Protein AF-A0A3N1D5G5-F1 (afdb_monomer)

Sequence (170 aa):
MSASVPAQGPPVQVPQVQGVPDTAQLLAVERYKYILQQIHTLNENVYKFLAIYQTLATAIVGAGISVFLGHDKWDVGPEVARGALKGLLWLETFVAGFTMLLVVIGVLSWLDYRREECELLDELVRPGFRKQPRIAAAYRWYETYVVLFIGGSTVFLWVYTTNLLLPAIK

pLDDT: mean 88.28, std 12.98, range [45.34, 98.44]

Solvent-accessible surface area (backbone atoms only — not comparable to full-atom values): 9807 Å² total; per-residue (Å²): 141,81,85,81,77,79,78,82,72,79,80,84,78,75,79,81,59,88,87,62,75,52,70,68,56,53,53,50,54,51,52,50,53,49,44,54,49,50,50,51,50,46,59,53,46,48,56,54,48,50,51,52,48,53,52,52,49,52,52,46,52,50,50,43,51,47,45,71,76,34,26,81,83,68,73,45,52,49,68,56,44,50,49,50,46,53,50,46,52,52,50,48,48,51,52,45,53,52,48,43,49,53,45,52,51,42,51,54,52,41,54,49,48,48,42,54,51,33,55,54,41,24,74,75,75,36,78,76,70,52,84,70,85,60,76,91,53,46,90,77,38,68,66,50,54,51,44,48,47,48,54,49,52,52,52,48,52,51,54,48,38,63,72,50,52,52,73,67,59,111

Secondary structure (DSSP, 8-state):
--PPPPPPPPP------TTSPPHHHHHHHHHHHHHHHHHHHHHHHHHHHHHHHHHHHHHHHHHHHHHHHHTTTTT--HHHHHHHHHHHHHHHHHHHHHHHHHHHHHHHHHHHHHHHHHHHHHHHT-TTSSPPP-GGGGGG-HHHHHHHHHHHHHHHHHHHIIIIIHHH--

Structure (mmCIF, N/CA/C/O backbone):
data_AF-A0A3N1D5G5-F1
#
_entry.id   AF-A0A3N1D5G5-F1
#
loop_
_atom_site.group_PDB
_atom_site.id
_atom_site.type_symbol
_atom_site.label_atom_id
_atom_site.label_alt_id
_atom_site.label_comp_id
_atom_site.label_asym_id
_atom_site.label_entity_id
_atom_site.label_seq_id
_atom_site.pdbx_PDB_ins_code
_atom_site.Cartn_x
_atom_site.Ca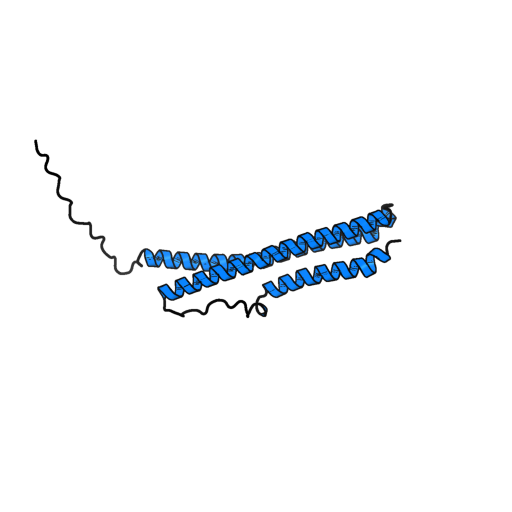rtn_y
_atom_site.Cartn_z
_atom_site.occupancy
_atom_site.B_iso_or_equiv
_atom_site.auth_seq_id
_atom_site.auth_comp_id
_atom_site.auth_asym_id
_atom_site.auth_atom_id
_atom_site.pdbx_PDB_model_num
ATOM 1 N N . MET A 1 1 ? 12.686 45.332 -65.068 1.00 47.28 1 MET A N 1
ATOM 2 C CA . MET A 1 1 ? 13.174 45.090 -63.694 1.00 47.28 1 MET A CA 1
ATOM 3 C C . MET A 1 1 ? 12.908 43.630 -63.357 1.00 47.28 1 MET A C 1
ATOM 5 O O . MET A 1 1 ? 11.804 43.312 -62.946 1.00 47.28 1 MET A O 1
ATOM 9 N N . SER A 1 2 ? 13.880 42.748 -63.596 1.00 45.34 2 SER A N 1
ATOM 10 C CA . SER A 1 2 ? 13.837 41.352 -63.136 1.00 45.34 2 SER A CA 1
ATOM 11 C C . SER A 1 2 ? 15.021 41.152 -62.204 1.00 45.34 2 SER A C 1
ATOM 13 O O . SER A 1 2 ? 16.165 41.218 -62.645 1.00 45.34 2 SER A O 1
ATOM 15 N N . ALA A 1 3 ? 14.742 40.995 -60.913 1.00 47.28 3 ALA A N 1
ATOM 16 C CA . ALA A 1 3 ? 15.747 40.670 -59.913 1.00 47.28 3 ALA A CA 1
ATOM 17 C C . ALA A 1 3 ? 16.043 39.165 -59.986 1.00 47.28 3 ALA A C 1
ATOM 19 O O . ALA A 1 3 ? 15.146 38.340 -59.824 1.00 47.28 3 ALA A O 1
ATOM 20 N N . SER A 1 4 ? 17.295 38.814 -60.270 1.00 55.78 4 SER A N 1
ATOM 21 C CA . SER A 1 4 ? 17.798 37.442 -60.242 1.00 55.78 4 SER A CA 1
ATOM 22 C C . SER A 1 4 ? 17.912 36.951 -58.797 1.00 55.78 4 SER A C 1
ATOM 24 O O . SER A 1 4 ? 18.627 37.551 -57.994 1.00 55.78 4 SER A O 1
ATOM 26 N N . VAL A 1 5 ? 17.220 35.857 -58.479 1.00 62.88 5 VAL A N 1
ATOM 27 C CA . VAL A 1 5 ? 17.326 35.140 -57.200 1.00 62.88 5 VAL A CA 1
ATOM 28 C C . VAL A 1 5 ? 18.730 34.524 -57.088 1.00 62.88 5 VAL A C 1
ATOM 30 O O . VAL A 1 5 ? 19.159 33.859 -58.034 1.00 62.88 5 VAL A O 1
ATOM 33 N N . PRO A 1 6 ? 19.470 34.727 -55.982 1.00 54.16 6 PRO A N 1
ATOM 34 C CA . PRO A 1 6 ? 20.792 34.135 -55.819 1.00 54.16 6 PRO A CA 1
ATOM 35 C C . PRO A 1 6 ? 20.676 32.616 -55.637 1.00 54.16 6 PRO A C 1
ATOM 37 O O . PRO A 1 6 ? 19.817 32.122 -54.905 1.00 54.16 6 PRO A O 1
ATOM 40 N N . ALA A 1 7 ? 21.543 31.883 -56.337 1.00 63.34 7 ALA A N 1
ATOM 41 C CA . ALA A 1 7 ? 21.606 30.429 -56.307 1.00 63.34 7 ALA A CA 1
ATOM 42 C C . ALA A 1 7 ? 21.834 29.912 -54.877 1.00 63.34 7 ALA A C 1
ATOM 44 O O . ALA A 1 7 ? 22.726 30.385 -54.171 1.00 63.34 7 ALA A O 1
ATOM 45 N N . GLN A 1 8 ? 21.031 28.926 -54.466 1.00 61.31 8 GLN A N 1
ATOM 46 C CA . GLN A 1 8 ? 21.256 28.176 -53.234 1.00 61.31 8 GLN A CA 1
ATOM 47 C C . GLN A 1 8 ? 22.637 27.517 -53.315 1.00 61.31 8 GLN A C 1
ATOM 49 O O . GLN A 1 8 ? 22.909 26.738 -54.228 1.00 61.31 8 GLN A O 1
ATOM 54 N N . GLY A 1 9 ? 23.521 27.872 -52.380 1.00 63.66 9 GLY A N 1
ATOM 55 C CA . GLY A 1 9 ? 24.808 27.205 -52.222 1.00 63.66 9 GLY A CA 1
ATOM 56 C C . GLY A 1 9 ? 24.618 25.707 -51.945 1.00 63.66 9 GLY A C 1
ATOM 57 O O . GLY A 1 9 ? 23.551 25.300 -51.477 1.00 63.66 9 GLY A O 1
ATOM 58 N N . PRO A 1 10 ? 25.626 24.873 -52.247 1.00 62.09 10 PRO A N 1
ATOM 59 C CA . PRO A 1 10 ? 25.531 23.432 -52.051 1.00 62.09 10 PRO A CA 1
ATOM 60 C C . PRO A 1 10 ? 25.188 23.099 -50.588 1.00 62.09 10 PRO A C 1
ATOM 62 O O . PRO A 1 10 ? 25.659 23.792 -49.681 1.00 62.09 10 PRO A O 1
ATOM 65 N N . PRO A 1 11 ? 24.379 22.051 -50.336 1.00 59.88 11 PRO A N 1
ATOM 66 C CA . PRO A 1 11 ? 24.042 21.639 -48.981 1.00 59.88 11 PRO A CA 1
ATOM 67 C C . PRO A 1 11 ? 25.327 21.323 -48.217 1.00 59.88 11 PRO A C 1
ATOM 69 O O . PRO A 1 11 ? 26.170 20.557 -48.688 1.00 59.88 11 PRO A O 1
ATOM 72 N N . VAL A 1 12 ? 25.479 21.931 -47.041 1.00 63.50 12 VAL A N 1
ATOM 73 C CA . VAL A 1 12 ? 26.595 21.662 -46.134 1.00 63.50 12 VAL A CA 1
ATOM 74 C C . VAL A 1 12 ? 26.505 20.196 -45.717 1.00 63.50 12 VAL A C 1
ATOM 76 O O . VAL A 1 12 ? 25.666 19.821 -44.900 1.00 63.50 12 VAL A O 1
ATOM 79 N N . GLN A 1 13 ? 27.344 19.349 -46.312 1.00 54.66 13 GLN A N 1
ATOM 80 C CA . GLN A 1 13 ? 27.515 17.971 -45.871 1.00 54.66 13 GLN A CA 1
ATOM 81 C C . GLN A 1 13 ? 28.246 18.008 -44.533 1.00 54.66 13 GLN A C 1
ATOM 83 O O . GLN A 1 13 ? 29.447 18.266 -44.472 1.00 54.66 13 GLN A O 1
ATOM 88 N N . VAL A 1 14 ? 27.498 17.797 -43.451 1.00 62.41 14 VAL A N 1
ATOM 89 C CA . VAL A 1 14 ? 28.078 17.616 -42.122 1.00 62.41 14 VAL A CA 1
ATOM 90 C C . VAL A 1 14 ? 28.941 16.350 -42.179 1.00 62.41 14 VAL A C 1
ATOM 92 O O . VAL A 1 14 ? 28.419 15.292 -42.543 1.00 62.41 14 VAL A O 1
ATOM 95 N N . PRO A 1 15 ? 30.248 16.420 -41.870 1.00 52.66 15 PRO A N 1
ATOM 96 C CA . PRO A 1 15 ? 31.102 15.243 -41.872 1.00 52.66 15 PRO A CA 1
ATOM 97 C C . PRO A 1 15 ? 30.548 14.212 -40.886 1.00 52.66 15 PRO A C 1
ATOM 99 O O . PRO A 1 15 ? 30.403 14.499 -39.699 1.00 52.66 15 PRO A O 1
ATOM 102 N N . GLN A 1 16 ? 30.234 13.012 -41.372 1.00 51.12 16 GLN A N 1
ATOM 103 C CA . GLN A 1 16 ? 29.931 11.859 -40.525 1.00 51.12 16 GLN A CA 1
ATOM 104 C C . GLN A 1 16 ? 31.216 11.491 -39.770 1.00 51.12 16 GLN A C 1
ATOM 106 O O . GLN A 1 16 ? 32.108 10.842 -40.318 1.00 51.12 16 GLN A O 1
ATOM 111 N N . VAL A 1 17 ? 31.351 11.969 -38.531 1.00 55.78 17 VAL A N 1
ATOM 112 C CA . VAL A 1 17 ? 32.481 11.633 -37.660 1.00 55.78 17 VAL A CA 1
ATOM 113 C C . VAL A 1 17 ? 32.350 10.158 -37.280 1.00 55.78 17 VAL A C 1
ATOM 115 O O . VAL A 1 17 ? 31.524 9.792 -36.444 1.00 55.78 17 VAL A O 1
ATOM 118 N N . GLN A 1 18 ? 33.146 9.298 -37.921 1.00 48.19 18 GLN A N 1
ATOM 119 C CA . GLN A 1 18 ? 33.202 7.869 -37.612 1.00 48.19 18 GLN A CA 1
ATOM 120 C C . GLN A 1 18 ? 33.520 7.672 -36.122 1.00 48.19 18 GLN A C 1
ATOM 122 O O . GLN A 1 18 ? 34.587 8.060 -35.652 1.00 48.19 18 GLN A O 1
ATOM 127 N N . GLY A 1 19 ? 32.578 7.077 -35.388 1.00 58.97 19 GLY A N 1
ATOM 128 C CA . GLY A 1 19 ? 32.704 6.775 -33.958 1.00 58.97 19 GLY A CA 1
ATOM 129 C C . GLY A 1 19 ? 31.790 7.584 -33.032 1.00 58.97 19 GLY A C 1
ATOM 130 O O . GLY A 1 19 ? 31.682 7.231 -31.860 1.00 58.97 19 GLY A O 1
ATOM 131 N N . VAL A 1 20 ? 31.098 8.618 -33.526 1.00 60.62 20 VAL A N 1
ATOM 132 C CA . VAL A 1 20 ? 30.033 9.291 -32.764 1.00 60.62 20 VAL A CA 1
ATOM 133 C C . VAL A 1 20 ? 28.718 8.550 -33.031 1.00 60.62 20 VAL A C 1
ATOM 135 O O . VAL A 1 20 ? 28.356 8.406 -34.200 1.00 60.62 20 VAL A O 1
ATOM 138 N N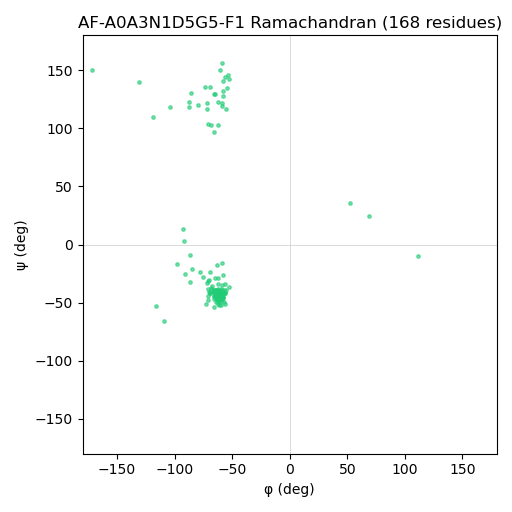 . PRO A 1 21 ? 28.013 8.043 -32.000 1.00 67.19 21 PRO A N 1
ATOM 139 C CA . PRO A 1 21 ? 26.715 7.412 -32.199 1.00 67.19 21 PRO A CA 1
ATOM 140 C C . PRO A 1 21 ? 25.766 8.403 -32.868 1.00 67.19 21 PRO A C 1
ATOM 142 O O . PRO A 1 21 ? 25.768 9.589 -32.530 1.00 67.19 21 PRO A O 1
ATOM 145 N N . ASP A 1 22 ? 24.951 7.915 -33.801 1.00 82.94 22 ASP A N 1
ATOM 146 C CA . ASP A 1 22 ? 23.916 8.735 -34.425 1.00 82.94 22 ASP A CA 1
ATOM 147 C C . ASP A 1 22 ? 23.031 9.368 -33.332 1.00 82.94 22 ASP A C 1
ATOM 149 O O . ASP A 1 22 ? 22.786 8.769 -32.280 1.00 82.94 22 ASP A O 1
ATOM 153 N N . THR A 1 23 ? 22.535 10.584 -33.560 1.00 84.44 23 THR A N 1
ATOM 154 C CA . THR A 1 23 ? 21.707 11.311 -32.581 1.00 84.44 23 THR A CA 1
ATOM 155 C C . THR A 1 23 ? 20.485 10.478 -32.180 1.00 84.44 23 THR A C 1
ATOM 157 O O . THR A 1 23 ? 20.090 10.469 -31.014 1.00 84.44 23 THR A O 1
ATOM 160 N N . ALA A 1 24 ? 19.944 9.697 -33.120 1.00 82.38 24 ALA A N 1
ATOM 161 C CA . ALA A 1 24 ? 18.881 8.729 -32.866 1.00 82.38 24 ALA A CA 1
ATOM 162 C C . ALA A 1 24 ? 19.286 7.637 -31.855 1.00 82.38 24 ALA A C 1
ATOM 164 O O . ALA A 1 24 ? 18.511 7.307 -30.958 1.00 82.38 24 ALA A O 1
ATOM 165 N N . GLN A 1 25 ? 20.512 7.112 -31.944 1.00 83.56 25 GLN A N 1
ATOM 166 C CA . GLN A 1 25 ? 21.025 6.104 -31.010 1.00 83.56 25 GLN A CA 1
ATOM 167 C C . GLN A 1 25 ? 21.236 6.689 -29.609 1.00 83.56 25 GLN A C 1
ATOM 169 O O . GLN A 1 25 ? 20.912 6.035 -28.618 1.00 83.56 25 GLN A O 1
ATOM 174 N N . LEU A 1 26 ? 21.723 7.931 -29.511 1.00 88.50 26 LEU A N 1
ATOM 175 C CA . LEU A 1 26 ? 21.860 8.626 -28.226 1.00 88.50 26 LEU A CA 1
ATOM 176 C C . LEU A 1 26 ? 20.499 8.827 -27.547 1.00 88.50 26 LEU A C 1
ATOM 178 O O . LEU A 1 26 ? 20.348 8.504 -26.369 1.00 88.50 26 LEU A O 1
ATOM 182 N N . LEU A 1 27 ? 19.494 9.290 -28.296 1.00 89.25 27 LEU A N 1
ATOM 183 C CA . LEU A 1 27 ? 18.132 9.456 -27.779 1.00 89.25 27 LEU A CA 1
ATOM 184 C C . LEU A 1 27 ? 17.521 8.127 -27.320 1.00 89.25 27 LEU A C 1
ATOM 186 O O . LEU A 1 27 ? 16.873 8.075 -26.275 1.00 89.25 27 LEU A O 1
ATOM 190 N N . ALA A 1 28 ? 17.758 7.045 -28.061 1.00 89.19 28 ALA A N 1
ATOM 191 C CA . ALA A 1 28 ? 17.272 5.718 -27.708 1.00 89.19 28 ALA A CA 1
ATOM 192 C C . ALA A 1 28 ? 17.889 5.198 -26.396 1.00 89.19 28 ALA A C 1
ATOM 194 O O . ALA A 1 28 ? 17.181 4.660 -25.542 1.00 89.19 28 ALA A O 1
ATOM 195 N N . VAL A 1 29 ? 19.193 5.416 -26.195 1.00 90.94 29 VAL A N 1
ATOM 196 C CA . VAL A 1 29 ? 19.886 5.064 -24.947 1.00 90.94 29 VAL A CA 1
ATOM 197 C C . VAL A 1 29 ? 19.354 5.877 -23.765 1.00 90.94 29 VAL A C 1
ATOM 199 O O . VAL A 1 29 ? 19.111 5.308 -22.701 1.00 90.94 29 VAL A O 1
ATOM 202 N N . GLU A 1 30 ? 19.138 7.183 -23.930 1.00 93.56 30 GLU A N 1
ATOM 203 C CA . GLU A 1 30 ? 18.575 8.027 -22.866 1.00 93.56 30 GLU A CA 1
ATOM 204 C C . GLU A 1 30 ? 17.133 7.636 -22.522 1.00 93.56 30 GLU A C 1
ATOM 206 O O . GLU A 1 30 ? 16.792 7.511 -21.343 1.00 93.56 30 GLU A O 1
ATOM 211 N N . ARG A 1 31 ? 16.301 7.327 -23.525 1.00 92.62 31 ARG A N 1
ATOM 212 C CA . ARG A 1 31 ? 14.949 6.796 -23.297 1.00 92.62 31 ARG A CA 1
ATOM 213 C C . ARG A 1 31 ? 14.990 5.481 -22.518 1.00 92.62 31 ARG A C 1
ATOM 215 O O . ARG A 1 31 ? 14.224 5.304 -21.573 1.00 92.62 31 ARG A O 1
ATOM 222 N N . TYR A 1 32 ? 15.903 4.577 -22.867 1.00 93.75 32 TYR A N 1
ATOM 223 C CA . TYR A 1 32 ? 16.065 3.312 -22.153 1.00 93.75 32 TYR A CA 1
ATOM 224 C C . TYR A 1 32 ? 16.480 3.521 -20.688 1.00 93.75 32 TYR A C 1
ATOM 226 O O . TYR A 1 32 ? 15.882 2.928 -19.786 1.00 93.75 32 TYR A O 1
ATOM 234 N N . LYS A 1 33 ? 17.451 4.408 -20.425 1.00 95.06 33 LYS A N 1
ATOM 235 C CA . LYS A 1 33 ? 17.854 4.778 -19.055 1.00 95.06 33 LYS A CA 1
ATOM 236 C C . LYS A 1 33 ? 16.680 5.340 -18.256 1.00 95.06 33 LYS A C 1
ATOM 238 O O . LYS A 1 33 ? 16.475 4.928 -17.115 1.00 95.06 33 LYS A O 1
ATOM 243 N N . TYR A 1 34 ? 15.896 6.232 -18.863 1.00 96.12 34 TYR A N 1
ATOM 244 C CA . TYR A 1 34 ? 14.710 6.807 -18.236 1.00 96.12 34 TYR A CA 1
ATOM 245 C C . TYR A 1 34 ? 13.694 5.727 -17.841 1.00 96.12 34 TYR A C 1
ATOM 247 O O . TYR A 1 34 ? 13.254 5.700 -16.693 1.00 96.12 34 TYR A O 1
ATOM 255 N N . ILE A 1 35 ? 13.374 4.791 -18.742 1.00 94.88 35 ILE A N 1
ATOM 256 C CA . ILE A 1 35 ? 12.439 3.688 -18.463 1.00 94.88 35 ILE A CA 1
ATOM 257 C C . ILE A 1 35 ? 12.920 2.842 -17.276 1.00 94.88 35 ILE A C 1
ATOM 259 O O . ILE A 1 35 ? 12.148 2.555 -16.358 1.00 94.88 35 ILE A O 1
ATOM 263 N N . LEU A 1 36 ? 14.206 2.473 -17.248 1.00 94.62 36 LEU A N 1
ATOM 264 C CA . LEU A 1 36 ? 14.776 1.711 -16.134 1.00 94.62 36 LEU A CA 1
ATOM 265 C C . LEU A 1 36 ? 14.696 2.477 -14.808 1.00 94.62 36 LEU A C 1
ATOM 267 O O . LEU A 1 36 ? 14.367 1.889 -13.775 1.00 94.62 36 LEU A O 1
ATOM 271 N N . GLN A 1 37 ? 14.950 3.786 -14.835 1.00 96.75 37 GLN A N 1
ATOM 272 C CA . GLN A 1 37 ? 14.839 4.645 -13.660 1.00 96.75 37 GLN A CA 1
ATOM 273 C C . GLN A 1 37 ? 13.391 4.751 -13.160 1.00 96.75 37 GLN A C 1
ATOM 275 O O . GLN A 1 37 ? 13.163 4.690 -11.949 1.00 96.75 37 GLN A O 1
ATOM 280 N N . GLN A 1 38 ? 12.408 4.862 -14.058 1.00 95.94 38 GLN A N 1
ATOM 281 C CA . GLN A 1 38 ? 10.991 4.878 -13.684 1.00 95.94 38 GLN A CA 1
ATOM 282 C C . GLN A 1 38 ? 10.565 3.551 -13.056 1.00 95.94 38 GLN A C 1
ATOM 284 O O . GLN A 1 38 ? 9.951 3.547 -11.992 1.00 95.94 38 GLN A O 1
ATOM 289 N N . ILE A 1 39 ? 10.965 2.419 -13.643 1.00 93.19 39 ILE A N 1
ATOM 290 C CA . ILE A 1 39 ? 10.696 1.088 -13.079 1.00 93.19 39 ILE A CA 1
ATOM 291 C C . ILE A 1 39 ? 11.293 0.954 -11.672 1.00 93.19 39 ILE A C 1
ATOM 293 O O . ILE A 1 39 ? 10.626 0.463 -10.761 1.00 93.19 39 ILE A O 1
ATOM 297 N N . HIS A 1 40 ? 12.535 1.401 -11.474 1.00 94.38 40 HIS A N 1
ATOM 298 C CA . HIS A 1 40 ? 13.174 1.382 -10.160 1.00 94.38 40 HIS A CA 1
ATOM 299 C C . HIS A 1 40 ? 12.428 2.261 -9.145 1.00 94.38 40 HIS A C 1
ATOM 301 O O . HIS A 1 40 ? 12.138 1.816 -8.036 1.00 94.38 40 HIS A O 1
ATOM 307 N N . THR A 1 41 ? 12.044 3.471 -9.555 1.00 95.69 41 THR A N 1
ATOM 308 C CA . THR A 1 41 ? 11.287 4.416 -8.722 1.00 95.69 41 THR A CA 1
ATOM 309 C C . THR A 1 41 ? 9.928 3.844 -8.312 1.00 95.69 41 THR A C 1
ATOM 311 O O . THR A 1 41 ? 9.541 3.948 -7.149 1.00 95.69 41 THR A O 1
ATOM 314 N N . LEU A 1 42 ? 9.212 3.196 -9.237 1.00 93.06 42 LEU A N 1
ATOM 315 C CA . LEU A 1 42 ? 7.943 2.527 -8.942 1.00 93.06 42 LEU A CA 1
ATOM 316 C C . LEU A 1 42 ? 8.117 1.436 -7.883 1.00 93.06 42 LEU A C 1
ATOM 318 O O . LEU A 1 42 ? 7.324 1.379 -6.944 1.00 93.06 42 LEU A O 1
ATOM 322 N N . ASN A 1 43 ? 9.180 0.635 -7.985 1.00 91.75 43 ASN A N 1
ATOM 323 C CA . ASN A 1 43 ? 9.465 -0.401 -6.995 1.00 91.75 43 ASN A CA 1
ATOM 324 C C . ASN A 1 43 ? 9.743 0.186 -5.605 1.00 91.75 43 ASN A C 1
ATOM 326 O O . ASN A 1 43 ? 9.215 -0.299 -4.606 1.00 91.75 43 ASN A O 1
ATOM 330 N N . GLU A 1 44 ? 10.542 1.252 -5.514 1.00 94.62 44 GLU A N 1
ATOM 331 C CA . GLU A 1 44 ? 10.783 1.922 -4.232 1.00 94.62 44 GLU A CA 1
ATOM 332 C C . GLU A 1 44 ? 9.505 2.510 -3.626 1.00 94.62 44 GLU A C 1
ATOM 334 O O . GLU A 1 44 ? 9.310 2.469 -2.408 1.00 94.62 44 GLU A O 1
ATOM 339 N N . ASN A 1 45 ? 8.633 3.070 -4.467 1.00 95.12 45 ASN A N 1
ATOM 340 C CA . ASN A 1 45 ? 7.403 3.706 -4.016 1.00 95.12 45 ASN A CA 1
ATOM 341 C C . ASN A 1 45 ? 6.471 2.719 -3.309 1.00 95.12 45 ASN A C 1
ATOM 343 O O . ASN A 1 45 ? 5.846 3.107 -2.326 1.00 95.12 45 ASN A O 1
ATOM 347 N N . VAL A 1 46 ? 6.438 1.444 -3.712 1.00 93.88 46 VAL A N 1
ATOM 348 C CA . VAL A 1 46 ? 5.657 0.412 -3.007 1.00 93.88 46 VAL A CA 1
ATOM 349 C C . VAL A 1 46 ? 6.086 0.300 -1.540 1.00 93.88 46 VAL A C 1
ATOM 351 O O . VAL A 1 46 ? 5.234 0.296 -0.651 1.00 93.88 46 VAL A O 1
ATOM 354 N N . TYR A 1 47 ? 7.393 0.276 -1.262 1.00 93.81 47 TYR A N 1
ATOM 355 C CA . TYR A 1 47 ? 7.901 0.218 0.113 1.00 93.81 47 TYR A CA 1
ATOM 356 C C . TYR A 1 47 ? 7.617 1.505 0.890 1.00 93.81 47 TYR A C 1
ATOM 358 O O . TYR A 1 47 ? 7.267 1.445 2.069 1.00 93.81 47 TYR A O 1
ATOM 366 N N . LYS A 1 48 ? 7.706 2.669 0.233 1.00 95.81 48 LYS A N 1
ATOM 367 C CA . LYS A 1 48 ? 7.349 3.963 0.840 1.00 95.81 48 LYS A CA 1
ATOM 368 C C . LYS A 1 48 ? 5.866 3.997 1.224 1.00 95.81 48 LYS A C 1
ATOM 370 O O . LYS A 1 48 ? 5.533 4.386 2.341 1.00 95.81 48 LYS A O 1
ATOM 375 N N . PHE A 1 49 ? 4.980 3.537 0.342 1.00 95.19 49 PHE A N 1
ATOM 376 C CA . PHE A 1 49 ? 3.545 3.452 0.617 1.00 95.19 49 PHE A CA 1
ATOM 377 C C . PHE A 1 49 ? 3.233 2.471 1.747 1.00 95.19 49 PHE A C 1
ATOM 379 O O . PHE A 1 49 ? 2.426 2.793 2.617 1.00 95.19 49 PHE A O 1
ATOM 386 N N . LEU 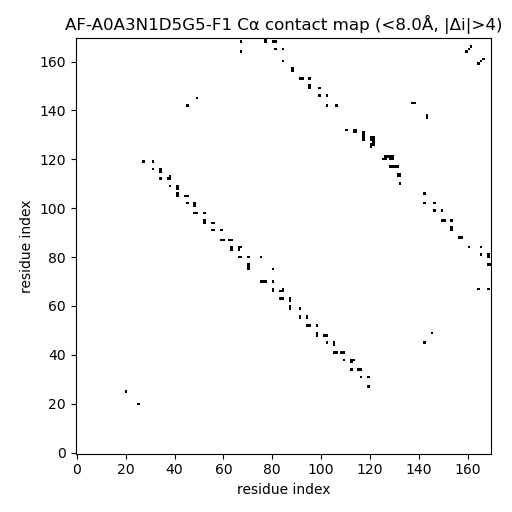A 1 50 ? 3.907 1.317 1.783 1.00 95.50 50 LEU A N 1
ATOM 387 C CA . LEU A 1 50 ? 3.768 0.358 2.876 1.00 95.50 50 LEU A CA 1
ATOM 388 C C . LEU A 1 50 ? 4.208 0.954 4.221 1.00 95.50 50 LEU A C 1
ATOM 390 O O . LEU A 1 50 ? 3.495 0.807 5.208 1.00 95.50 50 LEU A O 1
ATOM 394 N N . ALA A 1 51 ? 5.336 1.666 4.268 1.00 97.19 51 ALA A N 1
ATOM 395 C CA . ALA A 1 51 ? 5.817 2.298 5.496 1.00 97.19 51 ALA A CA 1
ATOM 396 C C . ALA A 1 51 ? 4.853 3.384 6.012 1.00 97.19 51 ALA A C 1
ATOM 398 O O . ALA A 1 51 ? 4.582 3.466 7.214 1.00 97.19 51 ALA A O 1
ATOM 399 N N . ILE A 1 52 ? 4.292 4.193 5.105 1.00 96.69 52 ILE A N 1
ATOM 400 C CA . ILE A 1 52 ? 3.268 5.193 5.444 1.00 96.69 52 ILE A CA 1
ATOM 401 C C . ILE A 1 52 ? 2.016 4.503 5.994 1.00 96.69 52 ILE A C 1
ATOM 403 O O . ILE A 1 52 ? 1.518 4.903 7.046 1.00 96.69 52 ILE A O 1
ATOM 407 N N . TYR A 1 53 ? 1.548 3.441 5.330 1.00 97.75 53 TYR A N 1
ATOM 408 C CA . TYR A 1 53 ? 0.423 2.638 5.807 1.00 97.75 53 TYR A CA 1
ATOM 409 C C . TYR A 1 53 ? 0.677 2.090 7.213 1.00 97.75 53 TYR A C 1
ATOM 411 O O . TYR A 1 53 ? -0.129 2.319 8.105 1.00 97.75 53 TYR A O 1
ATOM 419 N N . GLN A 1 54 ? 1.821 1.444 7.447 1.00 97.75 54 GLN A N 1
ATOM 420 C CA . GLN A 1 54 ? 2.172 0.884 8.754 1.00 97.75 54 GLN A CA 1
ATOM 421 C C . GLN A 1 54 ? 2.210 1.950 9.852 1.00 97.75 54 GLN A C 1
ATOM 423 O O . GLN A 1 54 ? 1.747 1.702 10.965 1.00 97.75 54 GLN A O 1
ATOM 428 N N . THR A 1 55 ? 2.727 3.139 9.541 1.00 98.38 55 THR A N 1
ATOM 429 C CA . THR A 1 55 ? 2.783 4.262 10.486 1.00 98.38 55 THR A CA 1
ATOM 430 C C . THR A 1 55 ? 1.378 4.724 10.872 1.00 98.38 55 THR A C 1
ATOM 432 O O . THR A 1 55 ? 1.070 4.840 12.059 1.00 98.38 55 THR A O 1
ATOM 435 N N . LEU A 1 56 ? 0.508 4.943 9.881 1.00 98.19 56 LEU A N 1
ATOM 436 C CA . LEU A 1 56 ? -0.874 5.371 10.108 1.00 98.19 56 LEU A CA 1
ATOM 437 C C . LEU A 1 56 ? -1.690 4.296 10.827 1.00 98.19 56 LEU A C 1
ATOM 439 O O . LEU A 1 56 ? -2.328 4.598 11.832 1.00 98.19 56 LEU A O 1
ATOM 443 N N . ALA A 1 57 ? -1.605 3.047 10.375 1.00 97.75 57 ALA A N 1
ATOM 444 C CA . ALA A 1 57 ? -2.298 1.921 10.984 1.00 97.75 57 ALA A CA 1
ATOM 445 C C . ALA A 1 57 ? -1.883 1.738 12.448 1.00 97.75 57 ALA A C 1
ATOM 447 O O . ALA A 1 57 ? -2.732 1.600 13.325 1.00 97.75 57 ALA A O 1
ATOM 448 N N . THR A 1 58 ? -0.585 1.832 12.749 1.00 98.06 58 THR A N 1
ATOM 449 C CA . THR A 1 58 ? -0.093 1.758 14.133 1.00 98.06 58 THR A CA 1
ATOM 450 C C . THR A 1 58 ? -0.647 2.896 14.990 1.00 98.06 58 THR A C 1
ATOM 452 O O . THR A 1 58 ? -1.080 2.658 16.117 1.00 98.06 58 THR A O 1
ATOM 455 N N . ALA A 1 59 ? -0.684 4.124 14.464 1.00 98.38 59 ALA A N 1
ATOM 456 C CA . ALA A 1 59 ? -1.251 5.268 15.174 1.00 98.38 59 ALA A CA 1
ATOM 457 C C . ALA A 1 59 ? -2.758 5.097 15.436 1.00 98.38 59 ALA A C 1
ATOM 459 O O . ALA A 1 59 ? -3.220 5.347 16.550 1.00 98.38 59 ALA A O 1
ATOM 460 N N . ILE A 1 60 ? -3.516 4.620 14.444 1.00 98.25 60 ILE A N 1
ATOM 461 C CA . ILE A 1 60 ? -4.961 4.377 14.557 1.00 98.25 60 ILE A CA 1
ATOM 462 C C . ILE A 1 60 ? -5.246 3.258 15.564 1.00 98.25 60 ILE A C 1
ATOM 464 O O . ILE A 1 60 ? -6.106 3.414 16.432 1.00 98.25 60 ILE A O 1
ATOM 468 N N . VAL A 1 61 ? -4.494 2.157 15.509 1.00 97.31 61 VAL A N 1
ATOM 469 C CA . VAL A 1 61 ? -4.599 1.057 16.479 1.00 97.31 61 VAL A CA 1
ATOM 470 C C . VAL A 1 61 ? -4.255 1.543 17.889 1.00 97.31 61 VAL A C 1
ATOM 472 O O . VAL A 1 61 ? -4.991 1.250 18.830 1.00 97.31 61 VAL A O 1
ATOM 475 N N . GLY A 1 62 ? -3.194 2.338 18.048 1.00 97.81 62 GLY A N 1
ATOM 476 C CA . GLY A 1 62 ? -2.819 2.937 19.332 1.00 97.81 62 GLY A CA 1
ATOM 477 C C . GLY A 1 62 ? -3.902 3.858 19.903 1.00 97.81 62 GLY A C 1
ATOM 478 O O . GLY A 1 62 ? -4.213 3.788 21.096 1.00 97.81 62 GLY A O 1
ATOM 479 N N . ALA A 1 63 ? -4.535 4.669 19.053 1.00 97.19 63 ALA A N 1
ATOM 480 C CA . ALA A 1 63 ? -5.689 5.480 19.431 1.00 97.19 63 ALA A CA 1
ATOM 481 C C . ALA A 1 63 ? -6.881 4.606 19.852 1.00 97.19 63 ALA A C 1
ATOM 483 O O . ALA A 1 63 ? -7.503 4.872 20.879 1.00 97.19 63 ALA A O 1
ATOM 484 N N . GLY A 1 64 ? -7.157 3.522 19.122 1.00 96.12 64 GLY A N 1
ATOM 485 C CA . GLY A 1 64 ? -8.227 2.578 19.452 1.00 96.12 64 GLY A CA 1
ATOM 486 C C . GLY A 1 64 ? -8.020 1.899 20.806 1.00 96.12 64 GLY A C 1
ATOM 487 O O . GLY A 1 64 ? -8.928 1.879 21.634 1.00 96.12 64 GLY A O 1
ATOM 488 N N . ILE A 1 65 ? -6.804 1.419 21.079 1.00 96.00 65 ILE A N 1
ATOM 489 C CA . ILE A 1 65 ? -6.438 0.841 22.381 1.00 96.00 65 ILE A CA 1
ATOM 490 C C . ILE A 1 65 ? -6.598 1.880 23.495 1.00 96.00 65 ILE A C 1
ATOM 492 O O . ILE A 1 65 ? -7.102 1.560 24.568 1.00 96.00 65 ILE A O 1
ATOM 496 N N . SER A 1 66 ? -6.213 3.131 23.237 1.00 95.81 66 SER A N 1
ATOM 497 C CA . SER A 1 66 ? -6.324 4.219 24.213 1.00 95.81 66 SER A CA 1
ATOM 498 C C . SER A 1 66 ? -7.782 4.554 24.542 1.00 95.81 66 SER A C 1
ATOM 500 O O . SER A 1 66 ? -8.109 4.719 25.712 1.00 95.81 66 SER A O 1
ATOM 502 N N . VAL A 1 67 ? -8.675 4.580 23.545 1.00 94.81 67 VAL A N 1
ATOM 503 C CA . VAL A 1 67 ? -10.127 4.715 23.766 1.00 94.81 67 VAL A CA 1
ATOM 504 C C . VAL A 1 67 ? -10.660 3.532 24.575 1.00 94.81 67 VAL A C 1
ATOM 506 O O . VAL A 1 67 ? -11.392 3.731 25.539 1.00 94.81 67 VAL A O 1
ATOM 509 N N . PHE A 1 68 ? -10.263 2.308 24.222 1.00 93.56 68 PHE A N 1
ATOM 510 C CA . PHE A 1 68 ? -10.728 1.097 24.896 1.00 93.56 68 PHE A CA 1
ATOM 511 C C . PHE A 1 68 ? -10.277 1.004 26.362 1.00 93.56 68 PHE A C 1
ATOM 513 O O . PHE A 1 68 ? -11.061 0.624 27.218 1.00 93.56 68 PHE A O 1
ATOM 520 N N . LEU A 1 69 ? -9.032 1.359 26.682 1.00 93.62 69 LEU A N 1
ATOM 521 C CA . LEU A 1 69 ? -8.526 1.313 28.062 1.00 93.62 69 LEU A CA 1
ATOM 522 C C . LEU A 1 69 ? -8.861 2.576 28.870 1.00 93.62 69 LEU A C 1
ATOM 524 O O . LEU A 1 69 ? -8.789 2.566 30.100 1.00 93.62 69 LEU A O 1
ATOM 528 N N . GLY A 1 70 ? -9.141 3.683 28.182 1.00 92.12 70 GLY A N 1
ATOM 529 C CA . GLY A 1 70 ? -9.305 5.006 28.772 1.00 92.12 70 GLY A CA 1
ATOM 530 C C . GLY A 1 70 ? -10.750 5.425 29.012 1.00 92.12 70 GLY A C 1
ATOM 531 O O . GLY A 1 70 ? -10.946 6.359 29.786 1.00 92.12 70 GLY A O 1
ATOM 532 N N . HIS A 1 71 ? -11.748 4.769 28.402 1.00 89.81 71 HIS A N 1
ATOM 533 C CA . HIS A 1 71 ? -13.133 5.262 28.435 1.00 89.81 71 HIS A CA 1
ATOM 534 C C . HIS A 1 71 ? -13.668 5.469 29.859 1.00 89.81 71 HIS A C 1
ATOM 536 O O . HIS A 1 71 ? -14.236 6.522 30.134 1.00 89.81 71 HIS A O 1
ATOM 542 N N . ASP A 1 72 ? -13.388 4.543 30.781 1.00 87.06 72 ASP A N 1
ATOM 543 C CA . ASP A 1 72 ? -13.801 4.653 32.188 1.00 87.06 72 ASP A CA 1
ATOM 544 C C . ASP A 1 72 ? -13.120 5.820 32.910 1.00 87.06 72 ASP A C 1
ATOM 546 O O . ASP A 1 72 ? -13.727 6.516 33.718 1.00 87.06 72 ASP A O 1
ATOM 550 N N . LYS A 1 73 ? -11.836 6.056 32.619 1.00 90.94 73 LYS A N 1
ATOM 551 C CA . LYS A 1 73 ? -11.055 7.130 33.254 1.00 90.94 73 LYS A CA 1
ATOM 552 C C . LYS A 1 73 ? -11.403 8.508 32.708 1.00 90.94 73 LYS A C 1
ATOM 554 O O . LYS A 1 73 ? -11.206 9.500 33.403 1.00 90.94 73 LYS A O 1
ATOM 559 N N . TRP A 1 74 ? -11.843 8.575 31.457 1.00 90.75 74 TRP A N 1
ATOM 560 C CA . TRP A 1 74 ? -12.205 9.817 30.779 1.00 90.75 74 TRP A CA 1
ATOM 561 C C . TRP A 1 74 ? -13.688 10.166 30.929 1.00 90.75 74 TRP A C 1
ATOM 563 O O . TRP A 1 74 ? -14.115 11.159 30.347 1.00 90.75 74 TRP A O 1
ATOM 573 N N . ASP A 1 75 ? -14.450 9.369 31.690 1.00 89.69 75 ASP A N 1
ATOM 574 C CA . ASP A 1 75 ? -15.904 9.505 31.853 1.00 89.69 75 ASP A CA 1
ATOM 575 C C . ASP A 1 75 ? -16.631 9.556 30.493 1.00 89.69 75 ASP A C 1
ATOM 577 O O . ASP A 1 75 ? -17.596 10.287 30.267 1.00 89.69 75 ASP A O 1
ATOM 581 N N . VAL A 1 76 ? -16.105 8.794 29.526 1.00 89.94 76 VAL A N 1
ATOM 582 C CA . VAL A 1 76 ? -16.654 8.712 28.174 1.00 89.94 76 VAL A CA 1
ATOM 583 C C . VAL A 1 76 ? -17.707 7.621 28.164 1.00 89.94 76 VAL A C 1
ATOM 585 O O . VAL A 1 76 ? -17.404 6.446 28.366 1.00 89.94 76 VAL A O 1
ATOM 588 N N . GLY A 1 77 ? -18.946 8.011 27.863 1.00 91.50 77 GLY A N 1
ATOM 589 C CA . GLY A 1 77 ? -20.063 7.079 27.776 1.00 91.50 77 GLY A CA 1
ATOM 590 C C . GLY A 1 77 ? -19.774 5.892 26.833 1.00 91.50 77 GLY A C 1
ATOM 591 O O . GLY A 1 77 ? -19.196 6.099 25.757 1.00 91.50 77 GLY A O 1
ATOM 592 N N . PRO A 1 78 ? -20.232 4.669 27.163 1.00 91.62 78 PRO A N 1
ATOM 593 C CA . PRO A 1 78 ? -19.980 3.455 26.374 1.00 91.62 78 PRO A CA 1
ATOM 594 C C . PRO A 1 78 ? -20.365 3.585 24.895 1.00 91.62 78 PRO A C 1
ATOM 596 O O . PRO A 1 78 ? -19.660 3.103 24.007 1.00 91.62 78 PRO A O 1
ATOM 599 N N . GLU A 1 79 ? -21.456 4.297 24.605 1.00 92.94 79 GLU A N 1
ATOM 600 C CA . GLU A 1 79 ? -21.905 4.562 23.234 1.00 92.94 79 GLU A CA 1
ATOM 601 C C . GLU A 1 79 ? -20.928 5.444 22.448 1.00 92.94 79 GLU A C 1
ATOM 603 O O . GLU A 1 79 ? -20.651 5.184 21.274 1.00 92.94 79 GLU A O 1
ATOM 608 N N . VAL A 1 80 ? -20.339 6.448 23.103 1.00 94.19 80 VAL A N 1
ATOM 609 C CA . VAL A 1 80 ? -19.344 7.333 22.487 1.00 94.19 80 VAL A CA 1
ATOM 610 C C . VAL A 1 80 ? -18.048 6.565 22.228 1.00 94.19 80 VAL A C 1
ATOM 612 O O . VAL A 1 80 ? -17.491 6.671 21.136 1.00 94.19 80 VAL A O 1
ATOM 615 N N . ALA A 1 81 ? -17.604 5.727 23.170 1.00 94.81 81 ALA A N 1
ATOM 616 C CA . ALA A 1 81 ? -16.415 4.889 23.003 1.00 94.81 81 ALA A CA 1
ATOM 617 C C . ALA A 1 81 ? -16.573 3.879 21.849 1.00 94.81 81 ALA A C 1
ATOM 619 O O . ALA A 1 81 ? -15.694 3.757 20.991 1.00 94.81 81 ALA A O 1
ATOM 620 N N . ARG A 1 82 ? -17.728 3.205 21.760 1.00 94.94 82 ARG A N 1
ATOM 621 C CA . ARG A 1 82 ? -18.059 2.307 20.639 1.00 94.94 82 ARG A CA 1
ATOM 622 C C . ARG A 1 82 ? -18.123 3.057 19.308 1.00 94.94 82 ARG A C 1
ATOM 624 O O . ARG A 1 82 ? -17.637 2.547 18.297 1.00 94.94 82 ARG A O 1
ATOM 631 N N . GLY A 1 83 ? -18.711 4.254 19.297 1.00 96.00 83 GLY A N 1
ATOM 632 C CA . GLY A 1 83 ? -18.750 5.133 18.128 1.00 96.00 83 GLY A CA 1
ATOM 633 C C . GLY A 1 83 ? -17.351 5.533 17.658 1.00 96.00 83 GLY A C 1
ATOM 634 O O . GLY A 1 83 ? -17.043 5.404 16.474 1.00 96.00 83 GLY A O 1
ATOM 635 N N . ALA A 1 84 ? -16.478 5.924 18.588 1.00 95.69 84 ALA A N 1
ATOM 636 C CA . ALA A 1 84 ? -15.091 6.277 18.308 1.00 95.69 84 ALA A CA 1
ATOM 637 C C . ALA A 1 84 ? -14.303 5.094 17.722 1.00 95.69 84 ALA A C 1
ATOM 639 O O . ALA A 1 84 ? -13.652 5.254 16.691 1.00 95.69 84 ALA A O 1
ATOM 640 N N . LEU A 1 85 ? -14.419 3.891 18.299 1.00 96.69 85 LEU A N 1
ATOM 641 C CA . LEU A 1 85 ? -13.775 2.689 17.752 1.00 96.69 85 LEU A CA 1
ATOM 642 C C . LEU A 1 85 ? -14.253 2.362 16.333 1.00 96.69 85 LEU A C 1
ATOM 644 O O . LEU A 1 85 ? -13.436 2.066 15.463 1.00 96.69 85 LEU A O 1
ATOM 648 N N . LYS A 1 86 ? -15.561 2.455 16.066 1.00 97.00 86 LYS A N 1
ATOM 649 C CA . LYS A 1 86 ? -16.099 2.273 14.707 1.00 97.00 86 LYS A CA 1
ATOM 650 C C . LYS A 1 86 ? -15.571 3.335 13.743 1.00 97.00 86 LYS A C 1
ATOM 652 O O . LYS A 1 86 ? -15.236 3.004 12.610 1.00 97.00 86 LYS A O 1
ATOM 657 N N . GLY A 1 87 ? -15.475 4.590 14.183 1.00 97.94 87 GLY A N 1
ATOM 658 C CA . GLY A 1 87 ? -14.890 5.676 13.395 1.00 97.94 87 GLY A CA 1
ATOM 659 C C . GLY A 1 87 ? -13.427 5.411 13.035 1.00 97.94 87 GLY A C 1
ATOM 660 O O . GLY A 1 87 ? -13.047 5.558 11.876 1.00 97.94 87 GLY A O 1
ATOM 661 N N . LEU A 1 88 ? -12.628 4.941 13.997 1.00 97.88 88 LEU A N 1
ATOM 662 C CA . LEU A 1 88 ? -11.230 4.560 13.776 1.00 97.88 88 LEU A CA 1
ATOM 663 C C . LEU A 1 88 ? -11.096 3.375 12.806 1.00 97.88 88 LEU A C 1
ATOM 665 O O . LEU A 1 88 ? -10.228 3.409 11.940 1.00 97.88 88 LEU A O 1
ATOM 669 N N . LEU A 1 89 ? -11.980 2.373 12.879 1.00 97.75 89 LEU A N 1
ATOM 670 C CA . LEU A 1 89 ? -12.007 1.270 11.907 1.00 97.75 89 LEU A CA 1
ATOM 671 C C . LEU A 1 89 ? -12.326 1.744 10.486 1.00 97.75 89 LEU A C 1
ATOM 673 O O . LEU A 1 89 ? -11.704 1.292 9.523 1.00 97.75 89 LEU A O 1
ATOM 677 N N . TRP A 1 90 ? -13.285 2.659 10.334 1.00 98.44 90 TRP A N 1
ATOM 678 C CA . TRP A 1 90 ? -13.597 3.246 9.031 1.00 98.44 90 TRP A CA 1
ATOM 679 C C . TRP A 1 90 ? -12.436 4.071 8.482 1.00 98.44 90 TRP A C 1
ATOM 681 O O . TRP A 1 90 ? -12.119 3.956 7.297 1.00 98.44 90 TRP A O 1
ATOM 691 N N . LEU A 1 91 ? -11.771 4.849 9.337 1.00 98.44 91 LEU A N 1
ATOM 692 C CA . LEU A 1 91 ? -10.582 5.605 8.959 1.00 98.44 91 LEU A CA 1
ATOM 693 C C . LEU A 1 91 ? -9.451 4.676 8.498 1.00 98.44 91 LEU A C 1
ATOM 695 O O . LEU A 1 91 ? -8.904 4.887 7.419 1.00 98.44 91 LEU A O 1
ATOM 699 N N . GLU A 1 92 ? -9.155 3.617 9.257 1.00 98.00 92 GLU A N 1
ATOM 700 C CA . GLU A 1 92 ? -8.176 2.592 8.867 1.00 98.00 92 GLU A CA 1
ATOM 701 C C . GLU A 1 92 ? -8.540 1.950 7.525 1.00 98.00 92 GLU A C 1
ATOM 703 O O . GLU A 1 92 ? -7.685 1.774 6.662 1.00 98.00 92 GLU A O 1
A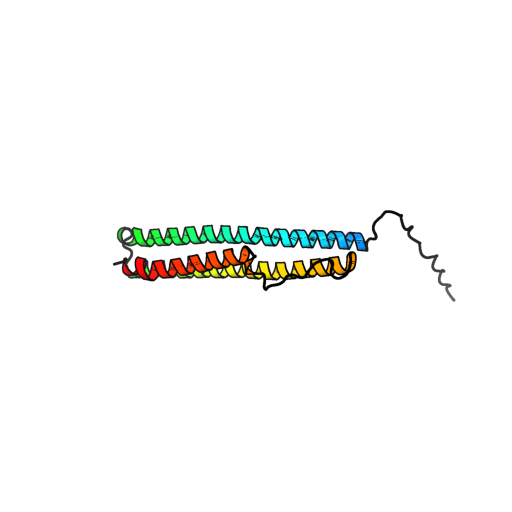TOM 708 N N . THR A 1 93 ? -9.823 1.658 7.304 1.00 98.19 93 THR A N 1
ATOM 709 C CA . THR A 1 93 ? -10.307 1.079 6.041 1.00 98.19 93 THR A CA 1
ATOM 710 C C . THR A 1 93 ? -10.076 2.020 4.863 1.00 98.19 93 THR A C 1
ATOM 712 O O . THR A 1 93 ? -9.676 1.579 3.785 1.00 98.19 93 THR A O 1
ATOM 715 N N . PHE A 1 94 ? -10.305 3.320 5.056 1.00 98.44 94 PHE A N 1
ATOM 716 C CA . PHE A 1 94 ? -10.055 4.323 4.026 1.00 98.44 94 PHE A CA 1
ATOM 717 C C . PHE A 1 94 ? -8.561 4.430 3.696 1.00 98.44 94 PHE A C 1
ATOM 719 O O . PHE A 1 94 ? -8.191 4.420 2.522 1.00 98.44 94 PHE A O 1
ATOM 726 N N . VAL A 1 95 ? -7.703 4.469 4.721 1.00 98.19 95 VAL A N 1
ATOM 727 C CA . VAL A 1 95 ? -6.243 4.491 4.554 1.00 98.19 95 VAL A CA 1
ATOM 728 C C . VAL A 1 95 ? -5.769 3.234 3.820 1.00 98.19 95 VAL A C 1
ATOM 730 O O . VAL A 1 95 ? -5.076 3.346 2.811 1.00 98.19 95 VAL A O 1
ATOM 733 N N . ALA A 1 96 ? -6.203 2.052 4.260 1.00 98.12 96 ALA A N 1
ATOM 734 C CA . ALA A 1 96 ? -5.884 0.775 3.630 1.00 98.12 96 ALA A CA 1
ATOM 735 C C . ALA A 1 96 ? -6.312 0.735 2.154 1.00 98.12 96 ALA A C 1
ATOM 737 O O . ALA A 1 96 ? -5.505 0.409 1.281 1.00 98.12 96 ALA A O 1
ATOM 738 N N . GLY A 1 97 ? -7.556 1.125 1.858 1.00 98.12 97 GLY A N 1
ATOM 739 C CA . GLY A 1 97 ? -8.084 1.158 0.495 1.00 98.12 97 GLY A CA 1
ATOM 740 C C . GLY A 1 97 ? -7.307 2.111 -0.413 1.00 98.12 97 GLY A C 1
ATOM 741 O O . GLY A 1 97 ? -6.975 1.755 -1.546 1.00 98.12 97 GLY A O 1
ATOM 742 N N . PHE A 1 98 ? -6.951 3.294 0.093 1.00 98.06 98 PHE A N 1
ATOM 743 C CA . PHE A 1 98 ? -6.138 4.253 -0.649 1.00 98.06 98 PHE A CA 1
ATOM 744 C C . PHE A 1 98 ? -4.720 3.727 -0.913 1.00 98.06 98 PHE A C 1
ATOM 746 O O . PHE A 1 98 ? -4.242 3.798 -2.045 1.00 98.06 98 PHE A O 1
ATOM 753 N N . THR A 1 99 ? -4.057 3.128 0.081 1.00 97.69 99 THR A N 1
ATOM 754 C CA . THR A 1 99 ? -2.735 2.511 -0.111 1.00 97.69 99 THR A CA 1
ATOM 755 C C . THR A 1 99 ? -2.788 1.369 -1.127 1.00 97.69 99 THR A C 1
ATOM 757 O O . THR A 1 99 ? -1.944 1.314 -2.021 1.00 97.69 99 THR A O 1
ATOM 760 N N . MET A 1 100 ? -3.785 0.482 -1.044 1.00 97.50 100 MET A N 1
ATOM 761 C CA . MET A 1 100 ? -3.970 -0.597 -2.021 1.00 97.50 100 MET A CA 1
ATOM 762 C C . MET A 1 100 ? -4.146 -0.044 -3.439 1.00 97.50 100 MET A C 1
ATOM 764 O O . MET A 1 100 ? -3.528 -0.556 -4.370 1.00 97.50 100 MET A O 1
ATOM 768 N N . LEU A 1 101 ? -4.929 1.028 -3.606 1.00 97.25 101 LEU A N 1
ATOM 769 C CA . LEU A 1 101 ? -5.105 1.696 -4.895 1.00 97.25 101 LEU A CA 1
ATOM 770 C C . LEU A 1 101 ? -3.776 2.227 -5.451 1.00 97.25 101 LEU A C 1
ATOM 772 O O . LEU A 1 101 ? -3.479 1.997 -6.622 1.00 97.25 101 LEU A O 1
ATOM 776 N N . LEU A 1 102 ? -2.957 2.890 -4.626 1.00 96.56 102 LEU A N 1
ATOM 777 C CA . LEU A 1 102 ? -1.640 3.386 -5.046 1.00 96.56 102 LEU A CA 1
ATOM 778 C C . LEU A 1 102 ? -0.718 2.254 -5.513 1.00 96.56 102 LEU A C 1
ATOM 780 O O . LEU A 1 102 ? -0.041 2.397 -6.531 1.00 96.56 102 LEU A O 1
ATOM 784 N N . VAL A 1 103 ? -0.718 1.118 -4.809 1.00 94.81 103 VAL A N 1
ATOM 785 C CA . VAL A 1 103 ? 0.063 -0.063 -5.206 1.00 94.81 103 VAL A CA 1
ATOM 786 C C . VAL A 1 103 ? -0.446 -0.626 -6.536 1.00 94.81 103 VAL A C 1
ATOM 788 O O . VAL A 1 103 ? 0.355 -0.892 -7.429 1.00 94.81 103 VAL A O 1
ATOM 791 N N . VAL A 1 104 ? -1.766 -0.749 -6.712 1.00 93.38 104 VAL A N 1
ATOM 792 C CA . VAL A 1 104 ? -2.368 -1.235 -7.966 1.00 93.38 104 VAL A CA 1
ATOM 793 C C . VAL A 1 104 ? -2.020 -0.320 -9.140 1.00 93.38 104 VAL A C 1
ATOM 795 O O . VAL A 1 104 ? -1.591 -0.810 -10.182 1.00 93.38 104 VAL A O 1
ATOM 798 N N . ILE A 1 105 ? -2.145 0.999 -8.979 1.00 94.69 105 ILE A N 1
ATOM 799 C CA . ILE A 1 105 ? -1.762 1.963 -10.019 1.00 94.69 105 ILE A CA 1
ATOM 800 C C . ILE A 1 105 ? -0.264 1.850 -10.323 1.00 94.69 105 ILE A C 1
ATOM 802 O O . ILE A 1 105 ? 0.112 1.816 -11.491 1.00 94.69 105 ILE A O 1
ATOM 806 N N . GLY A 1 106 ? 0.588 1.714 -9.303 1.00 93.19 106 GLY A N 1
ATOM 807 C CA . GLY A 1 106 ? 2.026 1.504 -9.487 1.00 93.19 106 GLY A CA 1
ATOM 808 C C . GLY A 1 106 ? 2.345 0.264 -10.328 1.00 93.19 106 GLY A C 1
ATOM 809 O O . GLY A 1 106 ? 3.180 0.328 -11.228 1.00 93.19 106 GLY A O 1
ATOM 810 N N . VAL A 1 107 ? 1.626 -0.836 -10.101 1.00 91.75 107 VAL A N 1
ATOM 811 C CA . VAL A 1 107 ? 1.737 -2.071 -10.891 1.00 91.75 107 VAL A CA 1
ATOM 812 C C . VAL A 1 107 ? 1.272 -1.874 -12.338 1.00 91.75 107 VAL A C 1
ATOM 814 O O . VAL A 1 107 ? 1.912 -2.381 -13.261 1.00 91.75 107 VAL A O 1
ATOM 817 N N . LEU A 1 108 ? 0.181 -1.135 -12.565 1.00 92.50 108 LEU A N 1
ATOM 818 C CA . LEU A 1 108 ? -0.294 -0.820 -13.917 1.00 92.50 108 LEU A CA 1
ATOM 819 C C . LEU A 1 108 ? 0.724 0.035 -14.681 1.00 92.50 108 LEU A C 1
ATOM 821 O O . LEU A 1 108 ? 1.058 -0.296 -15.817 1.00 92.50 108 LEU A O 1
ATOM 825 N N . SER A 1 109 ? 1.279 1.063 -14.039 1.00 93.19 109 SER A N 1
ATOM 826 C CA . SER A 1 109 ? 2.348 1.882 -14.617 1.00 93.19 109 SER A CA 1
ATOM 827 C C . SER A 1 109 ? 3.606 1.059 -14.888 1.00 93.19 109 SER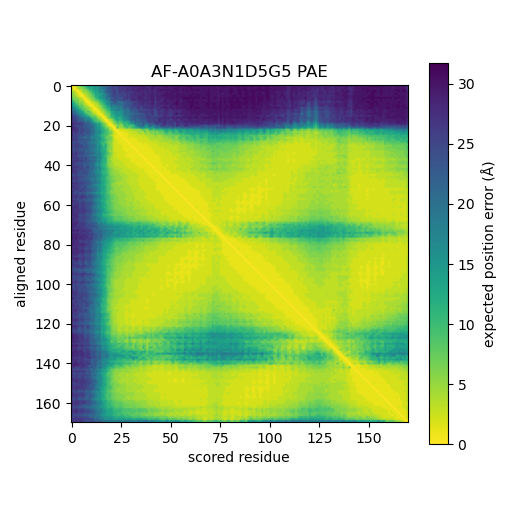 A C 1
ATOM 829 O O . SER A 1 109 ? 4.243 1.218 -15.924 1.00 93.19 109 SER A O 1
ATOM 831 N N . TRP A 1 110 ? 3.956 0.131 -13.991 1.00 93.81 110 TRP A N 1
ATOM 832 C CA . TRP A 1 110 ? 5.072 -0.786 -14.211 1.00 93.81 110 TRP A CA 1
ATOM 833 C C . TRP A 1 110 ? 4.847 -1.631 -15.464 1.00 93.81 110 TRP A C 1
ATOM 835 O O . TRP A 1 110 ? 5.742 -1.732 -16.297 1.00 93.81 110 TRP A O 1
ATOM 845 N N . LEU A 1 111 ? 3.653 -2.204 -15.644 1.00 92.44 111 LEU A N 1
ATOM 846 C CA . LEU A 1 111 ? 3.329 -2.987 -16.838 1.00 92.44 111 LEU A CA 1
ATOM 847 C C . LEU A 1 111 ? 3.508 -2.185 -18.128 1.00 92.44 111 LEU A C 1
ATOM 849 O O . LEU A 1 111 ? 4.004 -2.745 -19.105 1.00 92.44 111 LEU A O 1
ATOM 853 N N . ASP A 1 112 ? 3.132 -0.910 -18.114 1.00 93.31 112 ASP A N 1
ATOM 854 C CA . ASP A 1 112 ? 3.259 -0.012 -19.259 1.00 93.31 112 ASP A CA 1
ATOM 855 C C . ASP A 1 112 ? 4.730 0.251 -19.607 1.00 93.31 112 ASP A C 1
ATOM 857 O O . ASP A 1 112 ? 5.193 -0.115 -20.688 1.00 93.31 112 ASP A O 1
ATOM 861 N N . TYR A 1 113 ? 5.532 0.692 -18.631 1.00 93.25 113 TYR A N 1
ATOM 862 C CA . TYR A 1 113 ? 6.973 0.897 -18.826 1.00 93.25 113 TYR A CA 1
ATOM 863 C C . TYR A 1 113 ? 7.709 -0.374 -19.264 1.00 93.25 113 TYR A C 1
ATOM 865 O O . TYR A 1 113 ? 8.663 -0.323 -20.040 1.00 93.25 113 TYR A O 1
ATOM 873 N N . ARG A 1 114 ? 7.283 -1.547 -18.783 1.00 92.00 114 ARG A N 1
ATOM 874 C CA . ARG A 1 114 ? 7.858 -2.836 -19.195 1.00 92.00 114 ARG A CA 1
ATOM 875 C C . ARG A 1 114 ? 7.501 -3.205 -20.632 1.00 92.00 114 ARG A C 1
ATOM 877 O O . ARG A 1 114 ? 8.289 -3.916 -21.256 1.00 92.00 114 ARG A O 1
ATOM 884 N N . ARG A 1 115 ? 6.339 -2.785 -21.141 1.00 92.00 115 ARG A N 1
ATOM 885 C CA . ARG A 1 115 ? 5.980 -2.947 -22.558 1.00 92.00 115 ARG A CA 1
ATOM 886 C C . ARG A 1 115 ? 6.813 -2.012 -23.420 1.00 92.00 115 ARG A C 1
ATOM 888 O O . ARG A 1 115 ? 7.458 -2.510 -24.336 1.00 92.00 115 ARG A O 1
ATOM 895 N N . GLU A 1 116 ? 6.911 -0.738 -23.044 1.00 91.88 116 GLU A N 1
ATOM 896 C CA . GLU A 1 116 ? 7.766 0.231 -23.740 1.00 91.88 116 GLU A CA 1
ATOM 897 C C . GLU A 1 116 ? 9.230 -0.227 -23.809 1.00 91.88 116 GLU A C 1
ATOM 899 O O . GLU A 1 116 ? 9.870 -0.119 -24.851 1.00 91.88 116 GLU A O 1
ATOM 904 N N . GLU A 1 117 ? 9.764 -0.792 -22.720 1.00 92.44 117 GLU A N 1
ATOM 905 C CA . GLU A 1 117 ? 11.116 -1.362 -22.705 1.00 92.44 117 GLU A CA 1
ATOM 906 C C . GLU A 1 117 ? 11.271 -2.493 -23.735 1.00 92.44 117 GLU A C 1
ATOM 908 O O . GLU A 1 117 ? 12.293 -2.576 -24.414 1.00 92.44 117 GLU A O 1
ATOM 913 N N . CYS A 1 118 ? 10.279 -3.384 -23.844 1.00 91.75 118 CYS A N 1
ATOM 914 C CA . CYS A 1 118 ? 10.331 -4.498 -24.790 1.00 91.75 118 CYS A CA 1
ATOM 915 C C . CYS A 1 118 ? 10.222 -4.005 -26.237 1.00 91.75 118 CYS A C 1
ATOM 917 O O . CYS A 1 118 ? 10.977 -4.479 -27.077 1.00 91.75 118 CYS A O 1
ATOM 919 N N . GLU A 1 119 ? 9.339 -3.043 -26.513 1.00 91.62 119 GLU A N 1
ATOM 920 C CA . GLU A 1 119 ? 9.184 -2.434 -27.841 1.00 91.62 119 GLU A CA 1
ATOM 921 C C . GLU A 1 119 ? 10.473 -1.737 -28.293 1.00 91.62 119 GLU A C 1
ATOM 923 O O . GLU A 1 119 ? 10.950 -1.978 -29.401 1.00 91.62 119 GLU A O 1
ATOM 928 N N . LEU A 1 120 ? 11.095 -0.956 -27.404 1.00 89.88 120 LEU A N 1
ATOM 929 C CA . LEU A 1 120 ? 12.350 -0.262 -27.690 1.00 89.88 120 LEU A CA 1
ATOM 930 C C . LEU A 1 120 ? 13.503 -1.243 -27.970 1.00 89.88 120 LEU A C 1
ATOM 932 O O . LEU A 1 120 ? 14.309 -1.025 -28.873 1.00 89.88 120 LEU A O 1
ATOM 936 N N . LEU A 1 121 ? 13.600 -2.336 -27.207 1.00 89.50 121 LEU A N 1
ATOM 937 C CA . LEU A 1 121 ? 14.638 -3.353 -27.411 1.00 89.50 121 LEU A CA 1
ATOM 938 C C . LEU A 1 121 ? 14.405 -4.195 -28.669 1.00 89.50 121 LEU A C 1
ATOM 940 O O . LEU A 1 121 ? 15.375 -4.615 -29.306 1.00 89.50 121 LEU A O 1
ATOM 944 N N . ASP A 1 122 ? 13.147 -4.437 -29.027 1.00 90.81 122 ASP A N 1
ATOM 945 C CA . ASP A 1 122 ? 12.800 -5.162 -30.244 1.00 90.81 122 ASP A CA 1
ATOM 946 C C . ASP A 1 122 ? 13.161 -4.361 -31.504 1.00 90.81 122 ASP A C 1
ATOM 948 O O . ASP A 1 122 ? 13.634 -4.952 -32.477 1.00 90.81 122 ASP A O 1
ATOM 952 N N . GLU A 1 123 ? 13.013 -3.031 -31.463 1.00 87.69 123 GLU A N 1
ATOM 953 C CA . GLU A 1 123 ? 13.426 -2.116 -32.535 1.00 87.69 123 GLU A CA 1
ATOM 954 C C . GLU A 1 123 ? 14.956 -1.998 -32.653 1.00 87.69 123 GLU A C 1
ATOM 956 O O . GLU A 1 123 ? 15.502 -2.049 -33.754 1.00 87.69 123 GLU A O 1
ATOM 961 N N . LEU A 1 124 ? 15.664 -1.862 -31.526 1.00 87.06 124 LEU A N 1
ATOM 962 C CA . LEU A 1 124 ? 17.100 -1.553 -31.521 1.00 87.06 124 LEU A CA 1
ATOM 963 C C . LEU A 1 124 ? 18.016 -2.777 -31.626 1.00 87.06 124 LEU A C 1
ATOM 965 O O . LEU A 1 124 ? 19.132 -2.658 -32.132 1.00 87.06 124 LEU A O 1
ATOM 969 N N . VAL A 1 125 ? 17.603 -3.927 -31.082 1.00 88.69 125 VAL A N 1
ATOM 970 C CA . VAL A 1 125 ? 18.473 -5.108 -30.952 1.00 88.69 125 VAL A CA 1
ATOM 971 C C . VAL A 1 125 ? 18.039 -6.210 -31.904 1.00 88.69 125 VAL A C 1
ATOM 973 O O . VAL A 1 125 ? 18.799 -6.606 -32.786 1.00 88.69 125 VAL A O 1
ATOM 976 N N . ARG A 1 126 ? 16.842 -6.759 -31.681 1.00 85.00 126 ARG A N 1
ATOM 977 C CA . ARG A 1 126 ? 16.201 -7.757 -32.544 1.00 85.00 126 ARG A CA 1
ATOM 978 C C . ARG A 1 126 ? 14.765 -8.000 -32.080 1.00 85.00 126 ARG A C 1
ATOM 980 O O . ARG A 1 126 ? 14.542 -8.020 -30.870 1.00 85.00 126 ARG A O 1
ATOM 987 N N . PRO A 1 127 ? 13.844 -8.354 -32.988 1.00 88.12 127 PRO A N 1
ATOM 988 C CA . PRO A 1 127 ? 12.501 -8.773 -32.608 1.00 88.12 127 PRO A CA 1
ATOM 989 C C . PRO A 1 1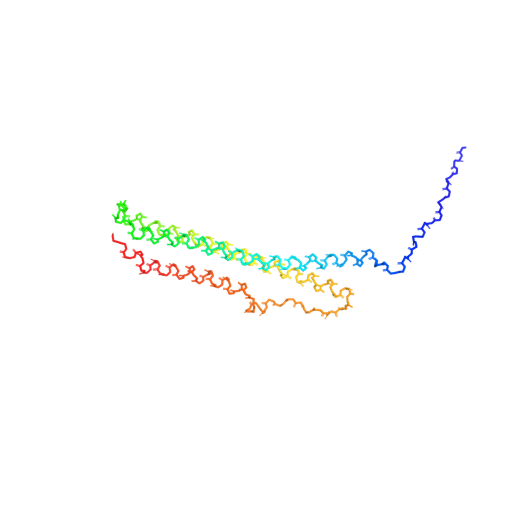27 ? 12.515 -9.935 -31.606 1.00 88.12 127 PRO A C 1
ATOM 991 O O . PRO A 1 127 ? 13.242 -10.920 -31.786 1.00 88.12 127 PRO A O 1
ATOM 994 N N . GLY A 1 128 ? 11.700 -9.837 -30.556 1.00 85.69 128 GLY A N 1
ATOM 995 C CA . GLY A 1 128 ? 11.601 -10.850 -29.510 1.00 85.69 128 GLY A CA 1
ATOM 996 C C . GLY A 1 128 ? 12.845 -10.957 -28.628 1.00 85.69 128 GLY A C 1
ATOM 997 O O . GLY A 1 128 ? 13.087 -12.020 -28.047 1.00 85.69 128 GLY A O 1
ATOM 998 N N . PHE A 1 129 ? 13.649 -9.893 -28.510 1.00 88.00 129 PHE A N 1
ATOM 999 C CA . PHE A 1 129 ? 14.820 -9.897 -27.632 1.00 88.00 129 PHE A CA 1
ATOM 1000 C C . PHE A 1 129 ? 14.415 -10.146 -26.175 1.00 88.00 129 PHE A C 1
ATOM 1002 O O . PHE A 1 129 ? 15.092 -10.894 -25.459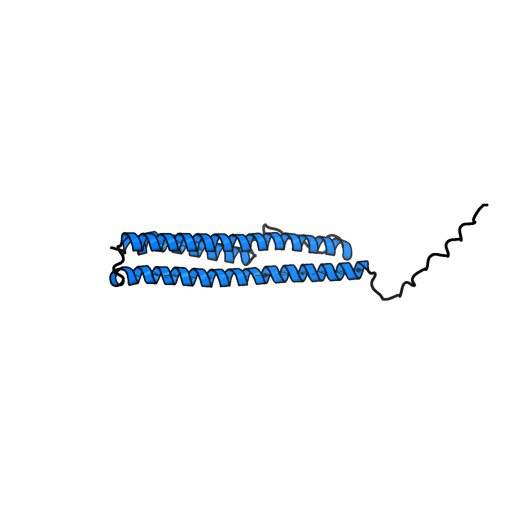 1.00 88.00 129 PHE A O 1
ATOM 1009 N N . ARG A 1 130 ? 13.279 -9.574 -25.748 1.00 87.19 130 ARG A N 1
ATOM 1010 C CA . ARG A 1 130 ? 12.743 -9.719 -24.391 1.00 87.19 130 ARG A CA 1
ATOM 1011 C C . ARG A 1 130 ? 11.264 -10.102 -24.401 1.00 87.19 130 ARG A C 1
ATOM 1013 O O . ARG A 1 130 ? 10.469 -9.598 -25.181 1.00 87.19 130 ARG A O 1
ATOM 1020 N N . LYS A 1 131 ? 10.876 -11.009 -23.497 1.00 84.94 131 LYS A N 1
ATOM 1021 C CA . LYS A 1 131 ? 9.476 -11.438 -23.349 1.00 84.94 131 LYS A CA 1
ATOM 1022 C C . LYS A 1 131 ? 8.638 -10.343 -22.687 1.00 84.94 131 LYS A C 1
ATOM 1024 O O . LYS A 1 131 ? 9.032 -9.824 -21.642 1.00 84.94 131 LYS A O 1
ATOM 1029 N N . GLN A 1 132 ? 7.449 -10.096 -23.237 1.00 84.56 132 GLN A N 1
ATOM 1030 C CA . GLN A 1 132 ? 6.477 -9.169 -22.661 1.00 84.56 132 GLN A CA 1
ATOM 1031 C C . GLN A 1 132 ? 6.022 -9.581 -21.249 1.00 84.56 132 GLN A C 1
ATOM 1033 O O . GLN A 1 132 ? 5.974 -10.779 -20.926 1.00 84.56 132 GLN A O 1
ATOM 1038 N N . PRO A 1 133 ? 5.661 -8.605 -20.395 1.00 82.81 133 PRO A N 1
ATOM 1039 C CA . PRO A 1 133 ? 5.184 -8.887 -19.050 1.00 82.81 133 PRO A CA 1
ATOM 1040 C C . PRO A 1 133 ? 3.850 -9.650 -19.086 1.00 82.81 133 PRO A C 1
ATOM 1042 O O . PRO A 1 133 ? 2.895 -9.253 -19.751 1.00 82.81 133 PRO A O 1
ATOM 1045 N N . ARG A 1 134 ? 3.770 -10.761 -18.341 1.00 79.56 134 ARG A N 1
ATOM 1046 C CA . ARG A 1 134 ? 2.552 -11.578 -18.216 1.00 79.56 134 ARG A CA 1
ATOM 1047 C C . ARG A 1 134 ? 1.893 -11.329 -16.864 1.00 79.56 134 ARG A C 1
ATOM 1049 O O . ARG A 1 134 ? 2.462 -11.680 -15.835 1.00 79.56 134 ARG A O 1
ATOM 1056 N N . ILE A 1 135 ? 0.658 -10.828 -16.884 1.00 77.88 135 ILE A N 1
ATOM 1057 C CA . ILE A 1 135 ? -0.154 -10.579 -15.676 1.00 77.88 135 ILE A CA 1
ATOM 1058 C C . ILE A 1 135 ? -0.447 -11.889 -14.921 1.00 77.88 135 ILE A C 1
ATOM 1060 O O . ILE A 1 135 ? -0.521 -11.908 -13.700 1.00 77.88 135 ILE A O 1
ATOM 1064 N N . ALA A 1 136 ? -0.502 -13.023 -15.629 1.00 72.12 136 ALA A N 1
ATOM 1065 C CA . ALA A 1 136 ? -0.671 -14.351 -15.028 1.00 72.12 136 ALA A CA 1
ATOM 1066 C C . ALA A 1 136 ? 0.439 -14.737 -14.023 1.00 72.12 136 ALA A C 1
ATOM 1068 O O . ALA A 1 136 ? 0.266 -15.669 -13.244 1.00 72.12 136 ALA A O 1
ATOM 1069 N N . ALA A 1 137 ? 1.575 -14.032 -14.022 1.00 76.94 137 ALA A N 1
ATOM 1070 C CA . ALA A 1 137 ? 2.655 -14.228 -13.060 1.00 76.94 137 ALA A CA 1
ATOM 1071 C C . ALA A 1 137 ? 2.551 -13.314 -11.820 1.00 76.94 137 ALA A C 1
ATOM 1073 O O . ALA A 1 137 ? 3.519 -13.229 -11.067 1.00 76.94 137 ALA A O 1
ATOM 1074 N N . ALA A 1 138 ? 1.406 -12.658 -11.584 1.00 75.00 138 ALA A N 1
ATOM 1075 C CA . ALA A 1 138 ? 1.209 -11.720 -10.473 1.00 75.00 138 ALA A CA 1
ATOM 1076 C C . ALA A 1 138 ? 1.462 -12.331 -9.081 1.00 75.00 138 ALA A C 1
ATOM 1078 O O . ALA A 1 138 ? 1.884 -11.632 -8.168 1.00 75.00 138 ALA A O 1
ATOM 1079 N N . TYR A 1 139 ? 1.308 -13.646 -8.907 1.00 75.56 139 TYR A N 1
ATOM 1080 C CA . TYR A 1 139 ? 1.654 -14.333 -7.652 1.00 75.56 139 TYR A CA 1
ATOM 1081 C C . TYR A 1 139 ? 3.153 -14.257 -7.297 1.00 75.56 139 TYR A C 1
ATOM 1083 O O . TYR A 1 139 ? 3.543 -14.525 -6.163 1.00 75.56 139 TYR A O 1
ATOM 1091 N N . ARG A 1 140 ? 4.018 -13.928 -8.264 1.00 79.31 140 ARG A N 1
ATOM 1092 C CA . ARG A 1 140 ? 5.460 -13.736 -8.045 1.00 79.31 140 ARG A CA 1
ATOM 1093 C C . ARG A 1 140 ? 5.804 -12.315 -7.610 1.00 79.31 140 ARG A C 1
ATOM 1095 O O . ARG A 1 140 ? 6.963 -12.053 -7.304 1.00 79.31 140 ARG A O 1
ATOM 1102 N N . TRP A 1 141 ? 4.843 -11.401 -7.667 1.00 84.06 141 TRP A N 1
ATOM 1103 C CA . TRP A 1 141 ? 5.052 -9.987 -7.395 1.00 84.06 141 TRP A CA 1
ATOM 1104 C C . TRP A 1 141 ? 4.928 -9.746 -5.899 1.00 84.06 141 TRP A C 1
ATOM 1106 O O . TRP A 1 141 ? 3.971 -10.202 -5.271 1.00 84.06 141 TRP A O 1
ATOM 1116 N N . TYR A 1 142 ? 5.904 -9.049 -5.321 1.00 86.94 142 TYR A N 1
ATOM 1117 C CA . TYR A 1 142 ? 5.881 -8.715 -3.898 1.00 86.94 142 TYR A CA 1
ATOM 1118 C C . TYR A 1 142 ? 4.707 -7.770 -3.589 1.00 86.94 142 TYR A C 1
ATOM 1120 O O . TYR A 1 142 ? 4.106 -7.862 -2.524 1.00 86.94 142 TYR A O 1
ATOM 1128 N N . GLU A 1 143 ? 4.302 -6.956 -4.565 1.00 90.38 143 GLU A N 1
ATOM 1129 C CA . GLU A 1 143 ? 3.138 -6.073 -4.545 1.00 90.38 143 GLU A CA 1
ATOM 1130 C C . GLU A 1 143 ? 1.842 -6.827 -4.223 1.00 90.38 143 GLU A C 1
ATOM 1132 O O . GLU A 1 143 ? 1.029 -6.346 -3.436 1.00 90.38 143 GLU A O 1
ATOM 1137 N N . THR A 1 144 ? 1.669 -8.042 -4.756 1.00 91.06 144 THR A N 1
ATOM 1138 C CA . THR A 1 144 ? 0.508 -8.891 -4.448 1.00 91.06 144 THR A CA 1
ATOM 1139 C C . THR A 1 144 ? 0.454 -9.219 -2.959 1.00 91.06 144 THR A C 1
ATOM 1141 O O . THR A 1 144 ? -0.602 -9.123 -2.338 1.00 91.06 144 THR A O 1
ATOM 1144 N N . TYR A 1 145 ? 1.597 -9.555 -2.359 1.00 93.19 145 TYR A N 1
ATOM 1145 C CA . TYR A 1 145 ? 1.676 -9.855 -0.931 1.00 93.19 145 TYR A CA 1
ATOM 1146 C C . TYR A 1 145 ? 1.508 -8.605 -0.066 1.00 93.19 145 TYR A C 1
ATOM 1148 O O . TYR A 1 145 ? 0.923 -8.702 1.006 1.00 93.19 145 TYR A O 1
ATOM 1156 N N . VAL A 1 146 ? 1.944 -7.431 -0.535 1.00 94.50 146 VAL A N 1
ATOM 1157 C CA . VAL A 1 146 ? 1.685 -6.147 0.139 1.00 94.50 146 VAL A CA 1
ATOM 1158 C C . VAL A 1 146 ? 0.186 -5.855 0.189 1.00 94.50 146 VAL A C 1
ATOM 1160 O O . VAL A 1 146 ? -0.345 -5.548 1.254 1.00 94.50 146 VAL A O 1
ATOM 1163 N N . VAL A 1 147 ? -0.520 -6.009 -0.933 1.00 95.88 147 VAL A N 1
ATOM 1164 C CA . VAL A 1 147 ? -1.976 -5.808 -1.000 1.00 95.88 147 VAL A CA 1
ATOM 1165 C C . VAL A 1 147 ? -2.713 -6.816 -0.113 1.00 95.88 147 VAL A C 1
ATOM 1167 O O . VAL A 1 147 ? -3.624 -6.433 0.620 1.00 95.88 147 VAL A O 1
ATOM 1170 N N . LEU A 1 148 ? -2.301 -8.089 -0.131 1.00 95.38 148 LEU A N 1
ATOM 1171 C CA . LEU A 1 148 ? -2.863 -9.121 0.746 1.00 95.38 148 LEU A CA 1
ATOM 1172 C C . LEU A 1 148 ? -2.588 -8.844 2.224 1.00 95.38 148 LEU A C 1
ATOM 1174 O O . LEU A 1 148 ? -3.465 -9.077 3.049 1.00 95.38 148 LEU A O 1
ATOM 1178 N N . PHE A 1 149 ? -1.398 -8.348 2.562 1.00 96.25 149 PHE A N 1
ATOM 1179 C CA . PHE A 1 149 ? -1.048 -7.975 3.927 1.00 96.25 149 PHE A CA 1
ATOM 1180 C C . PHE A 1 149 ? -1.951 -6.849 4.430 1.00 96.25 149 PHE A C 1
ATOM 1182 O O . PHE A 1 149 ? -2.574 -7.024 5.470 1.00 96.25 149 PHE A O 1
ATOM 1189 N N . ILE A 1 150 ? -2.084 -5.759 3.664 1.00 97.38 150 ILE A N 1
ATOM 1190 C CA . ILE A 1 150 ? -2.941 -4.612 4.008 1.00 97.38 150 ILE A CA 1
ATOM 1191 C C . ILE A 1 150 ? -4.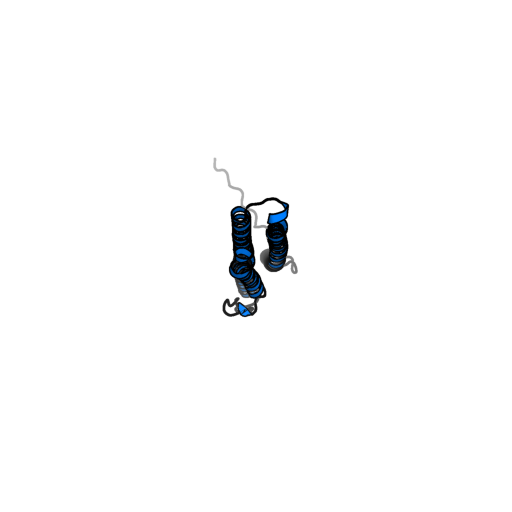402 -5.057 4.151 1.00 97.38 150 ILE A C 1
ATOM 1193 O O . ILE A 1 150 ? -5.038 -4.817 5.173 1.00 97.38 150 ILE A O 1
ATOM 1197 N N . GLY A 1 151 ? -4.941 -5.759 3.149 1.00 97.88 151 GLY A N 1
ATOM 1198 C CA . GLY A 1 151 ? -6.324 -6.234 3.202 1.00 97.88 151 GLY A CA 1
ATOM 1199 C C . GLY A 1 151 ? -6.556 -7.215 4.355 1.00 97.88 151 GLY A C 1
ATOM 1200 O O . GLY A 1 151 ? -7.554 -7.120 5.069 1.00 97.88 151 GLY A O 1
ATOM 1201 N N . GLY A 1 152 ? -5.613 -8.132 4.574 1.00 97.88 152 GLY A N 1
ATOM 1202 C CA . GLY A 1 152 ? -5.658 -9.113 5.652 1.00 97.88 152 GLY A CA 1
ATOM 1203 C C . GLY A 1 152 ? -5.611 -8.475 7.039 1.00 97.88 152 GLY A C 1
ATOM 1204 O O . GLY A 1 152 ? -6.419 -8.841 7.893 1.00 97.88 152 GLY A O 1
ATOM 1205 N N . SER A 1 153 ? -4.728 -7.496 7.266 1.00 97.50 153 SER A N 1
ATOM 1206 C CA . SER A 1 153 ? -4.654 -6.765 8.536 1.00 97.50 153 SER A CA 1
ATOM 1207 C C . SER A 1 153 ? -5.918 -5.952 8.795 1.00 97.50 153 SER A C 1
ATOM 1209 O O . SER A 1 153 ? -6.437 -5.986 9.910 1.00 97.50 153 SER A O 1
ATOM 1211 N N . THR A 1 154 ? -6.479 -5.291 7.778 1.00 98.06 154 THR A N 1
ATOM 1212 C CA . THR A 1 154 ? -7.748 -4.562 7.912 1.00 98.06 154 THR A CA 1
ATOM 1213 C C . THR A 1 154 ? -8.908 -5.500 8.255 1.00 98.06 154 THR A C 1
ATOM 1215 O O . THR A 1 154 ? -9.661 -5.223 9.189 1.00 98.06 154 THR A O 1
ATOM 1218 N N . VAL A 1 155 ? -9.046 -6.637 7.561 1.00 98.19 155 VAL A N 1
ATOM 1219 C CA . VAL A 1 155 ? -10.086 -7.640 7.868 1.00 98.19 155 VAL A CA 1
ATOM 1220 C C . VAL A 1 155 ? -9.915 -8.180 9.285 1.00 98.19 155 VAL A C 1
ATOM 1222 O O . VAL A 1 155 ? -10.890 -8.269 10.032 1.00 98.19 155 VAL A O 1
ATOM 1225 N N . PHE A 1 156 ? -8.681 -8.493 9.681 1.00 97.50 156 PHE A N 1
ATOM 1226 C CA . PHE A 1 156 ? -8.377 -8.934 11.036 1.00 97.50 156 PHE A CA 1
ATOM 1227 C C . PHE A 1 156 ? -8.800 -7.891 12.080 1.00 97.50 156 PHE A C 1
ATOM 1229 O O . PHE A 1 156 ? -9.473 -8.248 13.045 1.00 97.50 156 PHE A O 1
ATOM 1236 N N . LEU A 1 157 ? -8.483 -6.608 11.873 1.00 96.81 157 LEU A N 1
ATOM 1237 C CA . LEU A 1 157 ? -8.874 -5.526 12.783 1.00 96.81 157 LEU A CA 1
ATOM 1238 C C . LEU A 1 157 ? -10.392 -5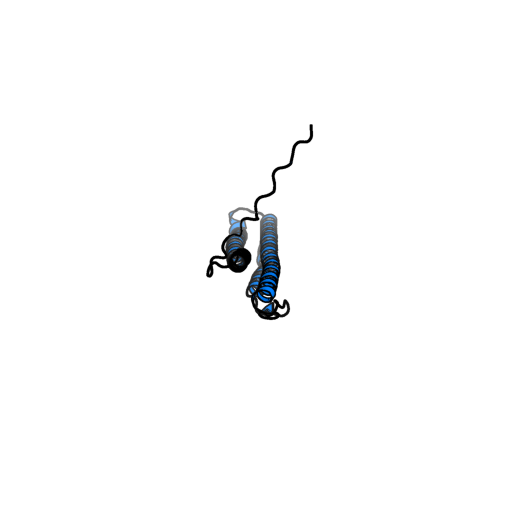.390 12.911 1.00 96.81 157 LEU A C 1
ATOM 1240 O O . LEU A 1 157 ? -10.894 -5.231 14.027 1.00 96.81 157 LEU A O 1
ATOM 1244 N N . TRP A 1 158 ? -11.130 -5.502 11.806 1.00 97.75 158 TRP A N 1
ATOM 1245 C CA . TRP A 1 158 ? -12.593 -5.507 11.832 1.00 97.75 158 TRP A CA 1
ATOM 1246 C C . TRP A 1 158 ? -13.139 -6.676 12.643 1.00 97.75 158 TRP A C 1
ATOM 1248 O O . TRP A 1 158 ? -13.935 -6.464 13.559 1.00 97.75 158 TRP A O 1
ATOM 1258 N N . VAL A 1 159 ? -12.697 -7.900 12.346 1.00 97.69 159 VAL A N 1
ATOM 1259 C CA . VAL A 1 159 ? -13.150 -9.117 13.036 1.00 97.69 159 VAL A CA 1
ATOM 1260 C C . VAL A 1 159 ? -12.809 -9.052 14.522 1.00 97.69 159 VAL A C 1
ATOM 1262 O O . VAL A 1 159 ? -13.672 -9.309 15.359 1.00 97.69 159 VAL A O 1
ATOM 1265 N N . TYR A 1 160 ? -11.583 -8.664 14.866 1.00 95.81 160 TYR A N 1
ATOM 1266 C CA . TYR A 1 160 ? -11.138 -8.552 16.250 1.00 95.81 160 TYR A CA 1
ATOM 1267 C C . TYR A 1 160 ? -11.951 -7.501 17.014 1.00 95.81 160 TYR A C 1
ATOM 1269 O O . TYR A 1 160 ? -12.489 -7.769 18.088 1.00 95.81 160 TYR A O 1
ATOM 1277 N N . THR A 1 161 ? -12.110 -6.310 16.441 1.00 94.88 161 THR A N 1
ATOM 1278 C CA . THR A 1 161 ? -12.774 -5.203 17.135 1.00 94.88 161 THR A CA 1
ATOM 1279 C C . THR A 1 161 ? -14.268 -5.441 17.301 1.00 94.88 161 THR A C 1
ATOM 1281 O O . THR A 1 161 ? -14.819 -5.179 18.367 1.00 94.88 161 THR A O 1
ATOM 1284 N N . THR A 1 162 ? -14.933 -5.973 16.277 1.00 95.19 162 THR A N 1
ATOM 1285 C CA . THR A 1 162 ? -16.381 -6.217 16.327 1.00 95.19 162 THR A CA 1
ATOM 1286 C C . THR A 1 162 ? -16.764 -7.367 17.249 1.00 95.19 162 THR A C 1
ATOM 1288 O O . THR A 1 162 ? -17.764 -7.250 17.953 1.00 95.19 162 THR A O 1
ATOM 1291 N N . ASN A 1 163 ? -15.971 -8.442 17.288 1.00 95.50 163 ASN A N 1
ATOM 1292 C CA . ASN A 1 163 ? -16.304 -9.631 18.073 1.00 95.50 163 ASN A CA 1
ATOM 1293 C C . ASN A 1 163 ? -15.751 -9.603 19.504 1.00 95.50 163 ASN A C 1
ATOM 1295 O O . ASN A 1 163 ? -16.316 -10.268 20.368 1.00 95.50 163 ASN A O 1
ATOM 1299 N N . LEU A 1 164 ? -14.664 -8.867 19.767 1.00 93.06 164 LEU A N 1
ATOM 1300 C CA . LEU A 1 164 ? -14.014 -8.852 21.085 1.00 93.06 164 LEU A CA 1
ATOM 1301 C C . LEU A 1 164 ? -14.057 -7.479 21.761 1.00 93.06 164 LEU A C 1
ATOM 1303 O O . LEU A 1 164 ? -14.524 -7.387 22.893 1.00 93.06 164 LEU A O 1
ATOM 1307 N N . LEU A 1 165 ? -13.611 -6.410 21.092 1.00 91.69 165 LEU A N 1
ATOM 1308 C CA . LEU A 1 165 ? -13.492 -5.088 21.731 1.00 91.69 165 LEU A CA 1
ATOM 1309 C C . LEU A 1 165 ? -14.854 -4.426 21.981 1.00 91.69 165 LEU A C 1
ATOM 1311 O O . LEU A 1 165 ? -15.135 -4.010 23.101 1.00 91.69 165 LEU A O 1
ATOM 1315 N N . LEU A 1 166 ? -15.717 -4.331 20.963 1.00 92.31 166 LEU A N 1
ATOM 1316 C CA . LEU A 1 166 ? -17.012 -3.651 21.097 1.00 92.31 166 LEU A CA 1
ATOM 1317 C C . LEU A 1 166 ? -17.936 -4.293 22.150 1.00 92.31 166 LEU A C 1
ATOM 1319 O O . LEU A 1 166 ? -18.534 -3.533 22.915 1.00 92.31 166 LEU A O 1
ATOM 1323 N N . PRO A 1 167 ? -18.057 -5.635 22.240 1.00 92.69 167 PRO A N 1
ATOM 1324 C CA . PRO A 1 167 ? -18.866 -6.274 23.279 1.00 92.69 167 PRO A CA 1
ATOM 1325 C C . PRO A 1 167 ? -18.279 -6.133 24.688 1.00 92.69 167 PRO A C 1
ATOM 1327 O O . PRO A 1 167 ? -19.017 -6.243 25.665 1.00 92.69 167 PRO A O 1
ATOM 1330 N N . ALA A 1 168 ? -16.965 -5.915 24.807 1.00 91.31 168 ALA A N 1
ATOM 1331 C CA . ALA A 1 168 ? -16.293 -5.776 26.094 1.00 91.31 168 ALA A CA 1
ATOM 1332 C C . ALA A 1 168 ? -16.493 -4.394 26.740 1.00 91.31 168 ALA A C 1
ATOM 1334 O O . ALA A 1 168 ? -16.408 -4.295 27.963 1.00 91.31 168 ALA A O 1
ATOM 1335 N N . ILE A 1 169 ? -16.793 -3.355 25.952 1.00 90.06 169 ILE A N 1
ATOM 1336 C CA . ILE A 1 169 ? -17.150 -2.027 26.472 1.00 90.06 169 ILE A CA 1
ATOM 1337 C C . ILE A 1 169 ? -18.548 -2.113 27.089 1.00 90.06 169 ILE A C 1
ATOM 1339 O O . ILE A 1 169 ? -19.519 -2.379 26.371 1.00 90.06 169 ILE A O 1
ATOM 1343 N N . LYS A 1 170 ? -18.641 -1.888 28.401 1.00 78.88 170 LYS A N 1
ATOM 1344 C CA . LYS A 1 170 ? -19.889 -1.880 29.174 1.00 78.88 170 LYS A CA 1
ATOM 1345 C C . LYS A 1 170 ? -20.310 -0.468 29.512 1.00 78.88 170 LYS A C 1
ATOM 1347 O O . LYS A 1 170 ? -19.411 0.318 29.863 1.00 78.88 170 LYS A O 1
#

Mean predicted aligned error: 8.93 Å

Organism: NCBI:txid58109

Radius of gyration: 29.38 Å; Cα contacts (8 Å, |Δi|>4): 91; chains: 1; bounding box: 55×59×97 Å

Foldseek 3Di:
DDDDDDDDDDPPDDDPPPPDPDPVVVVLVVLLVVLVVLLVVLVVVLVVLLVVLVVLLVVLVVVLVCLLVCCVVVVNDLVRSLVSNVVSLVVNVVSLVVSLVSLVVSVVVSLVSQVVNLVSCCVPPHNPPDDRDDVVCVVVDVSVVSNVVSVVVSVVSVVCCVPPRSVVRD

Nearest PDB structures (foldseek):
  8ek4-assembly1_A  TM=5.298E-01  e=2.979E+00  synthetic construct
  7tvb-assembly1_A  TM=3.380E-01  e=1.039E+00  Homo sapiens
  4uos-assembly1_A  TM=4.277E-01  e=4.026E+00  synthetic construct
  8e2i-assembly1_F  TM=4.857E-01  e=6.015E+00  Homo sapiens